Protein AF-A0A7D5N5T8-F1 (afdb_monomer_lite)

Structure (mmCIF, N/CA/C/O backbone):
data_AF-A0A7D5N5T8-F1
#
_entry.id   AF-A0A7D5N5T8-F1
#
loop_
_atom_s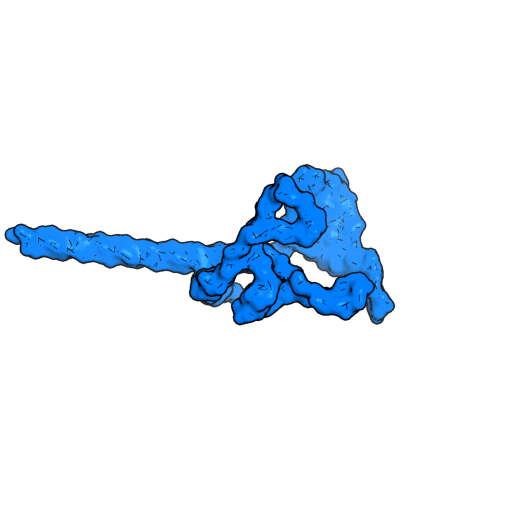ite.group_PDB
_atom_site.id
_atom_site.type_symbol
_atom_site.label_atom_id
_atom_site.label_alt_id
_atom_site.label_comp_id
_atom_site.label_asym_id
_atom_site.label_entity_id
_atom_site.label_seq_id
_atom_site.pdbx_PDB_ins_code
_atom_site.Cartn_x
_atom_site.Cartn_y
_atom_site.Cartn_z
_atom_site.occupancy
_atom_site.B_iso_or_equiv
_atom_site.auth_seq_id
_atom_site.auth_comp_id
_atom_site.auth_asym_id
_atom_site.auth_atom_id
_atom_site.pdbx_PDB_model_num
ATOM 1 N N . MET A 1 1 ? 10.597 1.003 -24.165 1.00 86.00 1 MET A N 1
ATOM 2 C CA . MET A 1 1 ? 11.690 0.117 -23.696 1.00 86.00 1 MET A CA 1
ATOM 3 C C . MET A 1 1 ? 11.267 -1.319 -23.929 1.00 86.00 1 MET A C 1
ATOM 5 O O . MET A 1 1 ? 10.311 -1.756 -23.299 1.00 86.00 1 MET A O 1
ATOM 9 N N . GLU A 1 2 ? 11.921 -2.018 -24.850 1.00 83.38 2 GLU A N 1
ATOM 10 C CA . GLU A 1 2 ? 11.538 -3.379 -25.246 1.00 83.38 2 GLU A CA 1
ATOM 11 C C . GLU A 1 2 ? 12.199 -4.439 -24.364 1.00 83.38 2 GLU A C 1
ATOM 13 O O . GLU A 1 2 ? 13.308 -4.259 -23.859 1.00 83.38 2 GLU A O 1
ATOM 18 N N . HIS A 1 3 ? 11.489 -5.542 -24.152 1.00 87.06 3 HIS A N 1
ATOM 19 C CA . HIS A 1 3 ? 11.988 -6.702 -23.437 1.00 87.06 3 HIS A CA 1
ATOM 20 C C . HIS A 1 3 ? 13.061 -7.412 -24.271 1.00 87.06 3 HIS A C 1
ATOM 22 O O . HIS A 1 3 ? 12.903 -7.617 -25.470 1.00 87.06 3 HIS A O 1
ATOM 28 N N . SER A 1 4 ? 14.139 -7.866 -23.632 1.00 84.06 4 SER A N 1
ATOM 29 C CA . SER A 1 4 ? 15.295 -8.450 -24.334 1.00 84.06 4 SER A CA 1
ATOM 30 C C . SER A 1 4 ? 14.995 -9.752 -25.088 1.00 84.06 4 SER A C 1
ATOM 32 O O . SER A 1 4 ? 15.728 -10.113 -26.002 1.00 84.06 4 SER A O 1
ATOM 34 N N . ALA A 1 5 ? 13.930 -10.463 -24.709 1.00 90.06 5 ALA A N 1
ATOM 35 C CA . ALA A 1 5 ? 13.590 -11.779 -25.260 1.00 90.06 5 ALA A CA 1
ATOM 36 C C . ALA A 1 5 ? 12.211 -11.873 -25.946 1.00 90.06 5 ALA A C 1
ATOM 38 O O . ALA A 1 5 ? 11.828 -12.959 -26.375 1.00 90.06 5 ALA A O 1
ATOM 39 N N . ASN A 1 6 ? 11.418 -10.795 -26.002 1.00 92.38 6 ASN A N 1
ATOM 40 C CA . ASN A 1 6 ? 10.100 -10.812 -26.655 1.00 92.38 6 ASN A CA 1
ATOM 41 C C . ASN A 1 6 ? 9.627 -9.394 -27.016 1.00 92.38 6 ASN A C 1
ATOM 43 O O . ASN A 1 6 ? 10.280 -8.415 -26.684 1.00 92.38 6 ASN A O 1
ATOM 47 N N . SER A 1 7 ? 8.471 -9.287 -27.675 1.00 92.94 7 SER A N 1
ATOM 48 C CA . SER A 1 7 ? 7.899 -8.007 -28.115 1.00 92.94 7 SER A CA 1
ATOM 49 C C . SER A 1 7 ? 7.209 -7.202 -27.010 1.00 92.94 7 SER A C 1
ATOM 51 O O . SER A 1 7 ? 6.621 -6.156 -27.298 1.00 92.94 7 SER A O 1
ATOM 53 N N . ASN A 1 8 ? 7.194 -7.689 -25.764 1.00 95.50 8 ASN A N 1
ATOM 54 C CA . ASN A 1 8 ? 6.624 -6.903 -24.682 1.00 95.50 8 ASN A CA 1
ATOM 55 C C . ASN A 1 8 ? 7.498 -5.681 -24.427 1.00 95.50 8 ASN A C 1
ATOM 57 O O . ASN A 1 8 ? 8.721 -5.741 -24.523 1.00 95.50 8 ASN A O 1
ATOM 61 N N . HIS A 1 9 ? 6.875 -4.573 -24.067 1.00 95.56 9 HIS A N 1
ATOM 62 C CA . HIS A 1 9 ? 7.587 -3.326 -23.862 1.00 95.56 9 HIS A CA 1
ATOM 63 C C . HIS A 1 9 ? 6.878 -2.458 -22.836 1.00 95.56 9 HIS A C 1
ATOM 65 O O . HIS A 1 9 ? 5.682 -2.583 -22.577 1.00 95.56 9 HIS A O 1
ATOM 71 N N . TRP A 1 10 ? 7.654 -1.570 -22.238 1.00 96.88 10 TRP A N 1
ATOM 72 C CA . TRP A 1 10 ? 7.136 -0.456 -21.468 1.00 96.88 10 TRP A CA 1
ATOM 73 C C . TRP A 1 10 ? 7.169 0.814 -22.304 1.00 96.88 10 TRP A C 1
ATOM 75 O O . TRP A 1 10 ? 8.227 1.156 -22.843 1.00 96.88 10 TRP A O 1
ATOM 85 N N . ASP A 1 11 ? 6.057 1.539 -22.325 1.00 95.62 11 ASP A N 1
ATOM 86 C CA . ASP A 1 11 ? 5.975 2.879 -22.893 1.00 95.62 11 ASP A CA 1
ATOM 87 C C . ASP A 1 11 ? 5.800 3.921 -21.798 1.00 95.62 11 ASP A C 1
ATOM 89 O O . ASP A 1 11 ? 5.042 3.752 -20.837 1.00 95.62 11 ASP A O 1
ATOM 93 N N . PHE A 1 12 ? 6.513 5.025 -21.988 1.00 95.62 12 PHE A N 1
ATOM 94 C CA . PHE A 1 12 ? 6.509 6.176 -21.107 1.00 95.62 12 PHE A CA 1
ATOM 95 C C . PHE A 1 12 ? 6.337 7.410 -21.973 1.00 95.62 12 PHE A C 1
ATOM 97 O O . PHE A 1 12 ? 7.126 7.639 -22.890 1.00 95.62 12 PHE A O 1
ATOM 104 N N . TYR A 1 13 ? 5.329 8.219 -21.678 1.00 95.75 13 TYR A N 1
ATOM 105 C CA . TYR A 1 13 ? 5.200 9.524 -22.308 1.00 95.75 13 TYR A CA 1
ATOM 106 C C . TYR A 1 13 ? 4.608 10.532 -21.338 1.00 95.75 13 TYR A C 1
ATOM 108 O O . TYR A 1 13 ? 3.873 10.192 -20.410 1.00 95.75 13 TYR A O 1
ATOM 116 N N . VAL A 1 14 ? 4.935 11.793 -21.574 1.00 97.38 14 VAL A N 1
ATOM 117 C CA . VAL A 1 14 ? 4.338 12.920 -20.870 1.00 97.38 14 VAL A CA 1
ATOM 118 C C . VAL A 1 14 ? 3.128 13.369 -21.676 1.00 97.38 14 VAL A C 1
ATOM 120 O O . VAL A 1 14 ? 3.256 13.699 -22.855 1.00 97.38 14 VAL A O 1
ATOM 123 N N . ASN A 1 15 ? 1.939 13.316 -21.078 1.00 94.56 15 ASN A N 1
ATOM 124 C CA . ASN A 1 15 ? 0.719 13.729 -21.772 1.00 94.56 15 ASN A CA 1
ATOM 125 C C . ASN A 1 15 ? 0.635 15.265 -21.901 1.00 94.56 15 ASN A C 1
ATOM 127 O O . ASN A 1 15 ? 1.473 15.997 -21.378 1.00 94.56 15 ASN A O 1
ATOM 131 N N . SER A 1 16 ? -0.400 15.775 -22.575 1.00 95.62 16 SER A N 1
ATOM 132 C CA . SER A 1 16 ? -0.593 17.221 -22.783 1.00 95.62 16 SER A CA 1
ATOM 133 C C . SER A 1 16 ? -0.734 18.034 -21.490 1.00 95.62 16 SER A C 1
ATOM 135 O O . SER A 1 16 ? -0.581 19.249 -21.518 1.00 95.62 16 SER A O 1
ATOM 137 N N . SER A 1 17 ? -1.028 17.380 -20.364 1.00 94.88 17 SER A N 1
ATOM 138 C CA . SER A 1 17 ? -1.110 17.992 -19.034 1.00 94.88 17 SER A CA 1
ATOM 139 C C . SER A 1 17 ? 0.211 17.921 -18.260 1.00 94.88 17 SER A C 1
ATOM 141 O O . SER A 1 17 ? 0.262 18.335 -17.107 1.00 94.88 17 SER A O 1
ATOM 143 N N . GLY A 1 18 ? 1.283 17.399 -18.861 1.00 95.69 18 GLY A N 1
ATOM 144 C CA . GLY A 1 18 ? 2.595 17.294 -18.225 1.00 95.69 18 GLY A CA 1
ATOM 145 C C . GLY A 1 18 ? 2.768 16.070 -17.323 1.00 95.69 18 GLY A C 1
ATOM 146 O O . GLY A 1 18 ? 3.839 15.901 -16.752 1.00 95.69 18 GLY A O 1
ATOM 147 N N . VAL A 1 19 ? 1.762 15.199 -17.212 1.00 97.62 19 VAL A N 1
ATOM 148 C CA . VAL A 1 19 ? 1.788 14.006 -16.352 1.00 97.62 19 VAL A CA 1
ATOM 149 C C . VAL A 1 19 ? 2.506 12.858 -17.062 1.00 97.62 19 VAL A C 1
ATOM 151 O O . VAL A 1 19 ? 2.180 12.528 -18.208 1.00 97.62 19 VAL A O 1
ATOM 154 N N . LEU A 1 20 ? 3.453 12.215 -16.372 1.00 98.12 20 LEU A N 1
ATOM 155 C CA . LEU A 1 20 ? 4.134 11.026 -16.882 1.00 98.12 20 LEU A CA 1
ATOM 156 C C . LEU A 1 20 ? 3.183 9.830 -16.811 1.00 98.12 20 LEU A C 1
ATOM 158 O O . LEU A 1 20 ? 2.725 9.460 -15.734 1.00 98.12 20 LEU A O 1
ATOM 162 N N . THR A 1 21 ? 2.898 9.212 -17.953 1.00 97.62 21 THR A N 1
ATOM 163 C CA . THR A 1 21 ? 1.981 8.073 -18.075 1.00 97.62 21 THR A CA 1
ATOM 164 C C . THR A 1 21 ? 2.748 6.803 -18.426 1.00 97.62 21 THR A C 1
ATOM 166 O O . THR A 1 21 ? 3.641 6.834 -19.273 1.00 97.62 21 THR A O 1
ATOM 169 N N . LEU A 1 22 ? 2.393 5.695 -17.768 1.00 97.75 22 LEU A N 1
ATOM 170 C CA . LEU A 1 22 ? 3.050 4.398 -17.894 1.00 97.75 22 LEU A CA 1
ATOM 171 C C . LEU A 1 22 ? 2.114 3.377 -18.527 1.00 97.75 22 LEU A C 1
ATOM 173 O O . LEU A 1 22 ? 1.008 3.142 -18.028 1.00 97.75 22 LEU A O 1
ATOM 177 N N . TYR A 1 23 ? 2.608 2.699 -19.555 1.00 96.56 23 TYR A N 1
ATOM 178 C CA . TYR A 1 23 ? 1.949 1.561 -20.180 1.00 96.56 23 TYR A CA 1
ATOM 179 C C . TYR A 1 23 ? 2.893 0.364 -20.218 1.00 96.56 23 TYR A C 1
ATOM 181 O O . TYR A 1 23 ? 4.092 0.508 -20.445 1.00 96.56 23 TYR A O 1
ATOM 189 N N . TYR A 1 24 ? 2.336 -0.825 -20.008 1.00 96.00 24 TYR A N 1
ATOM 190 C CA . TYR A 1 24 ? 2.995 -2.075 -20.365 1.00 96.00 24 TYR A CA 1
ATOM 191 C C . TYR A 1 24 ? 2.213 -2.692 -21.514 1.00 96.00 24 TYR A C 1
ATOM 193 O O . TYR A 1 24 ? 1.034 -3.036 -21.351 1.00 96.00 24 TYR A O 1
ATOM 201 N N . ASN A 1 25 ? 2.856 -2.792 -22.674 1.00 94.38 25 ASN A N 1
ATOM 202 C CA . ASN A 1 25 ? 2.189 -2.967 -23.956 1.00 94.38 25 ASN A CA 1
ATOM 203 C C . ASN A 1 25 ? 1.070 -1.915 -24.095 1.00 94.38 25 ASN A C 1
ATOM 205 O O . ASN A 1 25 ? 1.279 -0.736 -23.844 1.00 94.38 25 ASN A O 1
ATOM 209 N N . THR A 1 26 ? -0.159 -2.330 -24.397 1.00 92.19 26 THR A N 1
ATOM 210 C CA . THR A 1 26 ? -1.312 -1.426 -24.534 1.00 92.19 26 THR A CA 1
ATOM 211 C C . THR A 1 26 ? -2.058 -1.156 -23.222 1.00 92.19 26 THR A C 1
ATOM 213 O O . THR A 1 26 ? -3.074 -0.460 -23.217 1.00 92.19 26 THR A O 1
ATOM 216 N N . VAL A 1 27 ? -1.595 -1.706 -22.093 1.00 94.06 27 VAL A N 1
ATOM 217 C CA . VAL A 1 27 ? -2.307 -1.633 -20.811 1.00 94.06 27 VAL A CA 1
ATOM 218 C C . VAL A 1 27 ? -1.711 -0.540 -19.935 1.00 94.06 27 VAL A C 1
ATOM 220 O O . VAL A 1 27 ? -0.573 -0.658 -19.478 1.00 94.06 27 VAL A O 1
ATOM 223 N N . GLY A 1 28 ? -2.511 0.488 -19.644 1.00 95.56 28 GLY A N 1
ATOM 224 C CA . GLY A 1 28 ? -2.146 1.543 -18.699 1.00 95.56 28 GLY A CA 1
ATOM 225 C C . GLY A 1 28 ? -1.887 0.971 -17.305 1.00 95.56 28 GLY A C 1
ATOM 2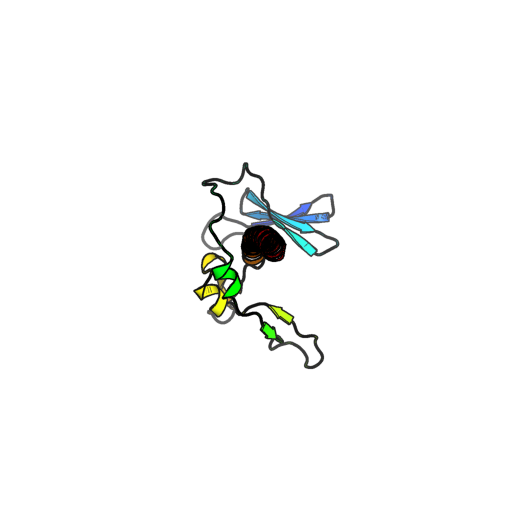26 O O . GLY A 1 28 ? -2.682 0.180 -16.790 1.00 95.56 28 GLY A O 1
ATOM 227 N N . LYS A 1 29 ? -0.748 1.335 -16.716 1.00 96.44 29 LYS A N 1
ATOM 228 C CA . LYS A 1 29 ? -0.325 0.881 -15.383 1.00 96.44 29 LYS A CA 1
ATOM 229 C C . LYS A 1 29 ? -0.476 1.964 -14.327 1.00 96.44 29 LYS A C 1
ATOM 231 O O . LYS A 1 29 ? -0.834 1.651 -13.192 1.00 96.44 29 LYS A O 1
ATOM 236 N N . GLY A 1 30 ? -0.296 3.220 -14.714 1.00 97.00 30 GLY A N 1
ATOM 237 C CA . GLY A 1 30 ? -0.504 4.354 -13.832 1.00 97.00 30 GLY A CA 1
ATOM 238 C C . GLY A 1 30 ? 0.137 5.625 -14.360 1.00 97.00 30 GLY A C 1
ATOM 239 O O . GLY A 1 30 ? 0.589 5.691 -15.506 1.00 97.00 30 GLY A O 1
ATOM 240 N N . THR A 1 31 ? 0.178 6.632 -13.500 1.00 97.75 31 THR A N 1
ATOM 241 C CA . THR A 1 31 ? 0.754 7.943 -13.795 1.00 97.75 31 THR A CA 1
ATOM 242 C C . THR A 1 31 ? 1.600 8.444 -12.634 1.00 97.75 31 THR A C 1
ATOM 244 O O . THR A 1 31 ? 1.256 8.183 -11.483 1.00 97.75 31 THR A O 1
ATOM 247 N N . PHE A 1 32 ? 2.646 9.216 -12.919 1.00 98.12 32 PHE A N 1
ATOM 248 C CA . PHE A 1 32 ? 3.288 10.078 -11.928 1.00 98.12 32 PHE A CA 1
ATOM 249 C C . PHE A 1 32 ? 2.828 11.514 -12.125 1.00 98.12 32 PHE A C 1
ATOM 251 O O . PHE A 1 32 ? 2.979 12.084 -13.210 1.00 98.12 32 PHE A O 1
ATOM 258 N N . ASP A 1 33 ? 2.271 12.082 -11.062 1.00 97.44 33 ASP A N 1
ATOM 259 C CA . ASP A 1 33 ? 1.929 13.494 -11.002 1.00 97.44 33 ASP A CA 1
ATOM 260 C C . ASP A 1 33 ? 3.195 14.355 -11.128 1.00 97.44 33 ASP A C 1
ATOM 262 O O . ASP A 1 33 ? 4.209 14.102 -10.478 1.00 97.44 33 ASP A O 1
ATOM 266 N N . ASN A 1 34 ? 3.142 15.374 -11.981 1.00 96.31 34 ASN A N 1
ATOM 267 C CA . ASN A 1 34 ? 4.303 16.194 -12.327 1.00 96.31 34 ASN A CA 1
ATOM 268 C C . ASN A 1 34 ? 4.670 17.241 -11.270 1.00 96.31 34 ASN A C 1
ATOM 270 O O . ASN A 1 34 ? 5.726 17.858 -11.378 1.00 96.31 34 ASN A O 1
ATOM 274 N N . THR A 1 35 ? 3.811 17.455 -10.274 1.00 96.69 35 THR A N 1
ATOM 275 C CA . THR A 1 35 ? 4.037 18.439 -9.211 1.00 96.69 35 THR A CA 1
ATOM 276 C C . THR A 1 35 ? 4.526 17.756 -7.940 1.00 96.69 35 THR A C 1
ATOM 278 O O . THR A 1 35 ? 5.480 18.199 -7.310 1.00 96.69 35 THR A O 1
ATOM 281 N N . THR A 1 36 ? 3.877 16.660 -7.563 1.00 97.19 36 THR A N 1
ATOM 282 C CA . THR A 1 36 ? 4.113 15.942 -6.305 1.00 97.19 36 THR A CA 1
ATOM 283 C C . THR A 1 36 ? 5.018 14.726 -6.468 1.00 97.19 36 THR A C 1
ATOM 285 O O . THR A 1 36 ? 5.516 14.203 -5.475 1.00 97.19 36 THR A O 1
ATOM 288 N N . GLY A 1 37 ? 5.197 14.232 -7.698 1.00 96.06 37 GLY A N 1
ATOM 289 C CA . GLY A 1 37 ? 5.843 12.944 -7.949 1.00 96.06 37 GLY A CA 1
ATOM 290 C C . GLY A 1 37 ? 5.011 11.747 -7.477 1.00 96.06 37 GLY A C 1
ATOM 291 O O . GLY A 1 37 ? 5.518 10.627 -7.448 1.00 96.06 37 GLY A O 1
ATOM 292 N N . ALA A 1 38 ? 3.746 11.947 -7.090 1.00 96.44 38 ALA A N 1
ATOM 293 C CA . ALA A 1 38 ? 2.899 10.878 -6.583 1.00 96.44 38 ALA A CA 1
ATOM 294 C C . ALA A 1 38 ? 2.536 9.884 -7.691 1.00 96.44 38 ALA A C 1
ATOM 296 O O . ALA A 1 38 ? 2.020 10.258 -8.749 1.00 96.44 38 ALA A O 1
ATOM 297 N N . TYR A 1 39 ? 2.751 8.598 -7.420 1.00 96.69 39 TYR A N 1
ATOM 298 C CA . TYR A 1 39 ? 2.300 7.526 -8.297 1.00 96.69 39 TYR A CA 1
ATOM 299 C C . TYR A 1 39 ? 0.819 7.205 -8.068 1.00 96.69 39 TYR A C 1
ATOM 301 O O . TYR A 1 39 ? 0.406 6.885 -6.952 1.00 96.69 39 TYR A O 1
ATOM 309 N N . THR A 1 40 ? 0.032 7.211 -9.142 1.00 96.50 40 THR A N 1
ATOM 310 C CA . THR A 1 40 ? -1.383 6.822 -9.148 1.00 96.50 40 THR A CA 1
ATOM 311 C C . THR A 1 40 ? -1.571 5.580 -10.013 1.00 96.50 40 THR A C 1
ATOM 313 O O . THR A 1 40 ? -1.414 5.632 -11.232 1.00 96.50 40 THR A O 1
ATOM 316 N N . ALA A 1 41 ? -1.908 4.452 -9.385 1.00 96.25 41 ALA A N 1
ATOM 317 C CA . ALA A 1 41 ? -2.086 3.173 -10.068 1.00 96.25 41 ALA A CA 1
ATOM 318 C C . ALA A 1 41 ? -3.454 3.070 -10.766 1.00 96.25 41 ALA A C 1
ATOM 320 O O . ALA A 1 41 ? -4.484 3.483 -10.227 1.00 96.25 41 ALA A O 1
ATOM 321 N N . THR A 1 42 ? -3.491 2.445 -11.945 1.00 96.31 42 THR A N 1
ATOM 322 C CA . THR A 1 42 ? -4.749 2.126 -12.635 1.00 96.31 42 THR A CA 1
ATOM 323 C C . THR A 1 42 ? -5.576 1.122 -11.820 1.00 96.31 42 THR A C 1
ATOM 325 O O . THR A 1 42 ? -5.095 0.047 -11.470 1.00 96.31 42 THR A O 1
ATOM 328 N N . SER A 1 43 ? -6.841 1.450 -11.522 1.00 96.44 43 SER A N 1
ATOM 329 C CA . SER A 1 43 ? -7.675 0.663 -10.591 1.00 96.44 43 SER A CA 1
ATOM 330 C C . SER A 1 43 ? -9.140 0.481 -11.035 1.00 96.44 43 SER A C 1
ATOM 332 O O . SER A 1 43 ? -9.971 0.026 -10.246 1.00 96.44 43 SER A O 1
ATOM 334 N N . ASP A 1 44 ? -9.470 0.796 -12.292 1.00 96.56 44 ASP A N 1
ATOM 335 C CA . ASP A 1 44 ? -10.828 0.653 -12.843 1.00 96.56 44 ASP A CA 1
ATOM 336 C C . ASP A 1 44 ? -11.317 -0.807 -12.768 1.00 96.56 44 ASP A C 1
ATOM 338 O O . ASP A 1 44 ? -10.593 -1.739 -13.127 1.00 96.56 44 ASP A O 1
ATOM 342 N N . ARG A 1 45 ? -12.563 -1.014 -12.320 1.00 96.25 45 ARG A N 1
ATOM 343 C CA . ARG A 1 45 ? -13.188 -2.341 -12.199 1.00 96.25 45 ARG A CA 1
ATOM 344 C C . ARG A 1 45 ? -13.188 -3.114 -13.519 1.00 96.25 45 ARG A C 1
ATOM 346 O O . ARG A 1 45 ? -13.042 -4.330 -13.490 1.00 96.25 45 ARG A O 1
ATOM 353 N N . ARG A 1 46 ? -13.313 -2.432 -14.662 1.00 95.94 46 ARG A N 1
ATOM 354 C CA . ARG A 1 46 ? -13.314 -3.050 -16.003 1.00 95.94 46 ARG A CA 1
ATOM 355 C C . ARG A 1 46 ? -11.980 -3.702 -16.365 1.00 95.94 46 ARG A C 1
ATOM 357 O O . ARG A 1 46 ? -11.927 -4.498 -17.293 1.00 95.94 46 ARG A O 1
ATOM 364 N N . LEU A 1 47 ? -10.913 -3.354 -15.648 1.00 94.88 47 LEU A N 1
ATOM 365 C CA . LEU A 1 47 ? -9.562 -3.872 -15.855 1.00 94.88 47 LEU A CA 1
ATOM 366 C C . LEU A 1 47 ? -9.195 -4.962 -14.836 1.00 94.88 47 LEU A C 1
ATOM 368 O O . LEU A 1 47 ? -8.036 -5.365 -14.758 1.00 94.88 47 LEU A O 1
ATOM 372 N N . LYS A 1 48 ? -10.165 -5.433 -14.042 1.00 95.94 48 LYS A N 1
ATOM 373 C CA . LYS A 1 48 ? -9.976 -6.441 -12.994 1.00 95.94 48 LYS A CA 1
ATOM 374 C C . LYS A 1 48 ? -10.862 -7.657 -13.258 1.00 95.94 48 LYS A C 1
ATOM 376 O O . LYS A 1 48 ? -11.981 -7.530 -13.745 1.00 95.94 48 LYS A O 1
ATOM 381 N N . LYS A 1 49 ? -10.362 -8.835 -12.896 1.00 97.62 49 LYS A N 1
ATOM 382 C CA . LYS A 1 49 ? -11.068 -10.123 -12.946 1.00 97.62 49 LYS A CA 1
ATOM 383 C C . LYS A 1 49 ? -10.864 -10.867 -11.627 1.00 97.62 49 LYS A C 1
ATOM 385 O O . LYS A 1 49 ? -10.035 -10.437 -10.829 1.00 97.62 49 LYS A O 1
ATOM 390 N N . ASP A 1 50 ? -11.632 -11.933 -11.409 1.00 97.38 50 ASP A N 1
ATOM 391 C CA . ASP A 1 50 ? -11.511 -12.802 -10.228 1.00 97.38 50 ASP A CA 1
ATOM 392 C C . ASP A 1 50 ? -11.614 -12.013 -8.903 1.00 97.38 50 ASP A C 1
ATOM 394 O O . ASP A 1 50 ? -10.812 -12.153 -7.985 1.00 97.38 50 ASP A O 1
ATOM 398 N N . ILE A 1 51 ? -12.597 -11.104 -8.838 1.00 97.56 51 ILE A N 1
ATOM 399 C CA . ILE A 1 51 ? -12.730 -10.117 -7.759 1.00 97.56 51 ILE A CA 1
ATOM 400 C C . ILE A 1 51 ? -13.398 -10.753 -6.535 1.00 97.56 51 ILE A C 1
ATOM 402 O O . ILE A 1 51 ? -14.578 -11.099 -6.582 1.00 97.56 51 ILE A O 1
ATOM 406 N N . SER A 1 52 ? -12.674 -10.804 -5.417 1.00 96.62 52 SER A N 1
ATOM 407 C CA . SER A 1 52 ? -13.203 -11.140 -4.093 1.00 96.62 52 SER A CA 1
ATOM 408 C C . SER A 1 52 ? -12.896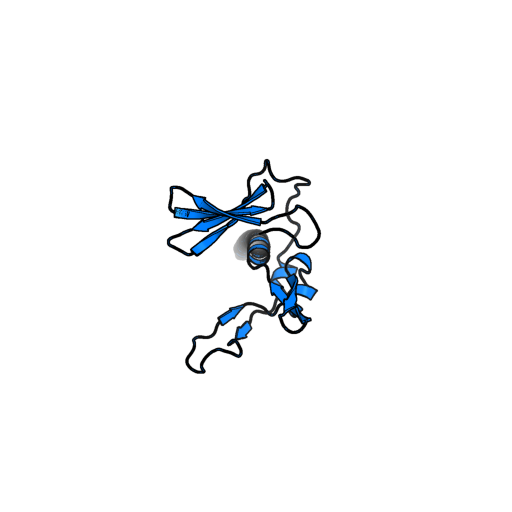 -10.038 -3.080 1.00 96.62 52 SER A C 1
ATOM 410 O O . SER A 1 52 ? -11.958 -9.255 -3.244 1.00 96.62 52 SER A O 1
ATOM 412 N N . VAL A 1 53 ? -13.684 -9.978 -2.006 1.00 95.94 53 VAL A N 1
ATOM 413 C CA . VAL A 1 53 ? -13.355 -9.136 -0.848 1.00 95.94 53 VAL A CA 1
ATOM 414 C C . VAL A 1 53 ? -12.095 -9.690 -0.177 1.00 95.94 53 VAL A C 1
ATOM 416 O O . VAL A 1 53 ? -11.899 -10.905 -0.123 1.00 95.94 53 VAL A O 1
ATOM 419 N N . LEU A 1 54 ? -11.226 -8.801 0.306 1.00 96.50 54 LEU A N 1
ATOM 420 C CA . LEU A 1 54 ? -9.989 -9.186 0.978 1.00 96.50 54 LEU A CA 1
ATOM 421 C C . LEU A 1 54 ? -10.297 -9.873 2.321 1.00 96.50 54 LEU A C 1
ATOM 423 O O . LEU A 1 54 ? -11.074 -9.349 3.122 1.00 96.50 54 LEU A O 1
ATOM 427 N N . ASN A 1 55 ? -9.670 -11.030 2.558 1.00 96.62 55 ASN A N 1
ATOM 428 C CA . ASN A 1 55 ? -9.750 -11.772 3.824 1.00 96.62 55 ASN A CA 1
ATOM 429 C C . ASN A 1 55 ? -9.158 -10.974 4.993 1.00 96.62 55 ASN A C 1
ATOM 431 O O . ASN A 1 55 ? -8.534 -9.936 4.773 1.00 96.62 55 ASN A O 1
ATOM 435 N N . SER A 1 56 ? -9.291 -11.483 6.224 1.00 97.56 56 SER A N 1
ATOM 436 C CA . SER A 1 56 ? -8.778 -10.770 7.396 1.00 97.56 56 SER A CA 1
ATOM 437 C C . SER A 1 56 ? -7.277 -10.483 7.318 1.00 97.56 56 SER A C 1
ATOM 439 O O . SER A 1 56 ? -6.491 -11.356 6.937 1.00 97.56 56 SER A O 1
ATOM 441 N N . GLN A 1 57 ? -6.895 -9.245 7.644 1.00 98.31 57 GLN A N 1
ATOM 442 C CA . GLN A 1 57 ? -5.508 -8.771 7.562 1.00 98.31 57 GLN A CA 1
ATOM 443 C C . GLN A 1 57 ? -4.918 -8.365 8.915 1.00 98.31 57 GLN A C 1
ATOM 445 O O . GLN A 1 57 ? -3.692 -8.315 9.030 1.00 98.31 57 GLN A O 1
ATOM 450 N N . LEU A 1 58 ? -5.739 -8.085 9.935 1.00 98.31 58 LEU A N 1
ATOM 451 C CA . LEU A 1 58 ? -5.279 -7.486 11.192 1.00 98.31 58 LEU A CA 1
ATOM 452 C C . LEU A 1 58 ? -4.128 -8.255 11.852 1.00 98.31 58 LEU A C 1
ATOM 454 O O . LEU A 1 58 ? -3.092 -7.663 12.159 1.00 98.31 58 LEU A O 1
ATOM 458 N N . ASP A 1 59 ? -4.259 -9.574 12.009 1.00 98.06 59 ASP A N 1
ATOM 459 C CA . ASP A 1 59 ? -3.218 -10.389 12.647 1.00 98.06 59 ASP A CA 1
ATOM 460 C C . ASP A 1 59 ? -1.907 -10.410 11.856 1.00 98.06 59 ASP A C 1
ATOM 462 O O . ASP A 1 59 ? -0.826 -10.436 12.447 1.00 98.06 59 ASP A O 1
ATOM 466 N N . LYS A 1 60 ? -1.983 -10.385 10.522 1.00 97.88 60 LYS A N 1
ATOM 467 C CA . LYS A 1 60 ? -0.799 -10.340 9.659 1.00 97.88 60 LYS A CA 1
ATOM 468 C C . LYS A 1 60 ? -0.113 -8.981 9.741 1.00 97.88 60 LYS A C 1
ATOM 470 O O . LYS A 1 60 ? 1.094 -8.934 9.947 1.00 97.88 60 LYS A O 1
ATOM 475 N N . VAL A 1 61 ? -0.874 -7.889 9.631 1.00 97.75 61 VAL A N 1
ATOM 476 C CA . VAL A 1 61 ? -0.339 -6.520 9.732 1.00 97.75 61 VAL A CA 1
ATOM 477 C C . VAL A 1 61 ? 0.326 -6.299 11.090 1.00 97.75 61 VAL A C 1
ATOM 479 O O . VAL A 1 61 ? 1.449 -5.810 11.136 1.00 97.75 61 VAL A O 1
ATOM 482 N N . ARG A 1 62 ? -0.299 -6.746 12.188 1.00 97.44 62 ARG A N 1
ATOM 483 C CA . ARG A 1 62 ? 0.255 -6.621 13.549 1.00 97.44 62 ARG A CA 1
ATOM 484 C C . ARG A 1 62 ? 1.605 -7.327 13.729 1.00 97.44 62 ARG A C 1
ATOM 486 O O . ARG A 1 62 ? 2.362 -6.971 14.624 1.00 97.44 62 ARG A O 1
ATOM 493 N N . ARG A 1 63 ? 1.898 -8.350 12.922 1.00 97.75 63 ARG A N 1
ATOM 494 C CA . ARG A 1 63 ? 3.148 -9.121 12.998 1.00 97.75 63 ARG A CA 1
ATOM 495 C C . ARG A 1 63 ? 4.300 -8.502 12.213 1.00 97.75 63 ARG A C 1
ATOM 497 O O . ARG A 1 63 ? 5.419 -8.970 12.390 1.00 97.75 63 ARG A O 1
ATOM 504 N N . ILE A 1 64 ? 4.050 -7.511 11.352 1.00 97.69 64 ILE A N 1
ATOM 505 C CA . ILE A 1 64 ? 5.114 -6.840 10.600 1.00 97.69 64 ILE A CA 1
ATOM 506 C C . ILE A 1 64 ? 5.878 -5.922 11.557 1.00 97.69 64 ILE A C 1
ATOM 508 O O . ILE A 1 64 ? 5.281 -4.980 12.086 1.00 97.69 64 ILE A O 1
ATOM 512 N N . PRO A 1 65 ? 7.185 -6.136 11.768 1.00 97.38 65 PRO A N 1
ATOM 513 C CA . PRO A 1 65 ? 7.977 -5.200 12.543 1.00 97.38 65 PRO A CA 1
ATOM 514 C C . PRO A 1 65 ? 8.235 -3.923 11.730 1.00 97.38 65 PRO A C 1
ATOM 516 O O . PRO A 1 65 ? 8.470 -3.969 10.519 1.00 97.38 65 PRO A O 1
ATOM 519 N N . LEU A 1 66 ? 8.192 -2.777 12.408 1.00 97.88 66 LEU A N 1
ATOM 520 C CA . LEU A 1 66 ? 8.485 -1.468 11.829 1.00 97.88 66 LEU A CA 1
ATOM 521 C C . LEU A 1 66 ? 9.837 -0.980 12.341 1.00 97.88 66 LEU A C 1
ATOM 523 O O . LEU A 1 66 ? 10.140 -1.097 13.528 1.00 97.88 66 LEU A O 1
ATOM 527 N N . TYR A 1 67 ? 10.628 -0.413 11.439 1.00 98.31 67 TYR A N 1
ATOM 528 C CA . TYR A 1 67 ? 12.009 -0.032 11.692 1.00 98.31 67 TYR A CA 1
ATOM 529 C C . TYR A 1 67 ? 12.234 1.440 11.395 1.00 98.31 67 TYR A C 1
ATOM 531 O O . TYR A 1 67 ? 11.621 2.014 10.495 1.00 98.31 67 TYR A O 1
ATOM 539 N N . GLN A 1 68 ? 13.188 2.008 12.121 1.00 98.00 68 GLN A N 1
ATOM 540 C CA . GLN A 1 68 ? 13.821 3.275 11.807 1.00 98.00 68 GLN A CA 1
ATOM 541 C C . GLN A 1 68 ? 15.273 2.979 11.413 1.00 98.00 68 GLN A C 1
ATOM 543 O O . GLN A 1 68 ? 15.956 2.239 12.120 1.00 98.00 68 GLN A O 1
ATOM 548 N N . PHE A 1 69 ? 15.736 3.498 10.278 1.00 97.38 69 PHE A N 1
ATOM 549 C CA . PHE A 1 69 ? 17.047 3.155 9.722 1.00 97.38 69 PHE A CA 1
ATOM 550 C C . PHE A 1 69 ? 17.628 4.279 8.856 1.00 97.38 69 PHE A C 1
ATOM 552 O O . PHE A 1 69 ? 16.912 5.169 8.401 1.00 97.38 69 PHE A O 1
ATOM 559 N N . HIS A 1 70 ? 18.936 4.218 8.625 1.00 97.62 70 HIS A N 1
ATOM 560 C CA . HIS A 1 70 ? 19.610 4.940 7.549 1.00 97.62 70 HIS A CA 1
ATOM 561 C C . HIS A 1 70 ? 19.968 3.946 6.450 1.00 97.62 70 HIS A C 1
ATOM 563 O O . HIS A 1 70 ? 20.260 2.782 6.739 1.00 97.62 70 HIS A O 1
ATOM 569 N N . TYR A 1 71 ? 19.964 4.395 5.201 1.00 96.62 71 TYR A N 1
ATOM 570 C CA . TYR A 1 71 ? 20.624 3.641 4.142 1.00 96.62 71 TYR A CA 1
ATOM 571 C C . TYR A 1 71 ? 22.142 3.754 4.299 1.00 96.62 71 TYR A C 1
ATOM 573 O O . TYR A 1 71 ? 22.650 4.703 4.894 1.00 96.62 71 TYR A O 1
ATOM 581 N N . LEU A 1 72 ? 22.871 2.770 3.772 1.00 95.81 72 LEU A N 1
ATOM 582 C CA . LEU A 1 72 ? 24.332 2.712 3.896 1.00 95.81 72 LEU A CA 1
ATOM 583 C C . LEU A 1 72 ? 25.042 3.904 3.235 1.00 95.81 72 LEU A C 1
ATOM 585 O O . LEU A 1 72 ? 26.157 4.231 3.623 1.00 95.81 72 LEU A O 1
ATOM 589 N N . ASP A 1 73 ? 24.405 4.539 2.252 1.00 96.19 73 ASP A N 1
ATOM 590 C CA . ASP A 1 73 ? 24.896 5.713 1.527 1.00 96.19 73 ASP A CA 1
ATOM 591 C C . ASP A 1 73 ? 24.407 7.044 2.122 1.00 96.19 73 ASP A C 1
ATOM 593 O O . ASP A 1 73 ? 24.663 8.108 1.562 1.00 96.19 73 ASP A O 1
ATOM 597 N N . ASN A 1 74 ? 23.679 7.013 3.240 1.00 97.12 74 ASN A N 1
ATOM 598 C CA . ASN A 1 74 ? 23.265 8.230 3.919 1.00 97.12 74 ASN A CA 1
ATOM 599 C C . ASN A 1 74 ? 24.424 8.817 4.727 1.00 97.12 74 ASN A C 1
ATOM 601 O O . ASN A 1 74 ? 25.133 8.116 5.449 1.00 97.12 74 ASN A O 1
ATOM 605 N N . GLU A 1 75 ? 24.553 10.139 4.665 1.00 96.44 75 GLU A N 1
ATOM 606 C CA . GLU A 1 75 ? 25.397 10.891 5.588 1.00 96.44 75 GLU A CA 1
ATOM 607 C C . GLU A 1 75 ? 24.899 10.725 7.031 1.00 96.44 75 GLU A C 1
ATOM 609 O O . GLU A 1 75 ? 23.703 10.580 7.284 1.00 96.44 75 GLU A O 1
ATOM 614 N N . SER A 1 76 ? 25.801 10.819 8.008 1.00 92.62 76 SER A N 1
ATOM 615 C CA . SER A 1 76 ? 25.460 10.646 9.433 1.00 92.62 76 SER A CA 1
ATOM 616 C C . SER A 1 76 ? 24.477 11.691 9.979 1.00 92.62 76 SER A C 1
ATOM 618 O O . SER A 1 76 ? 23.840 11.461 11.005 1.00 92.62 76 SER A O 1
ATOM 620 N N . SER A 1 77 ? 24.357 12.834 9.302 1.00 95.94 77 SER A N 1
ATOM 621 C CA . SER A 1 77 ? 23.414 13.911 9.613 1.00 95.94 77 SER A CA 1
ATOM 622 C C . SER A 1 77 ? 22.060 13.768 8.914 1.00 95.94 77 SER A C 1
ATOM 624 O O . SER A 1 77 ? 21.170 14.587 9.156 1.00 95.94 77 SER A O 1
ATOM 626 N N . ALA A 1 78 ? 21.893 12.771 8.039 1.00 97.38 78 ALA A N 1
ATOM 627 C CA . ALA A 1 78 ? 20.629 12.534 7.365 1.00 97.38 78 ALA A CA 1
ATOM 628 C C . ALA A 1 78 ? 19.528 12.194 8.385 1.00 97.38 78 ALA A C 1
ATOM 630 O O . ALA A 1 78 ? 19.798 11.586 9.423 1.00 97.38 78 ALA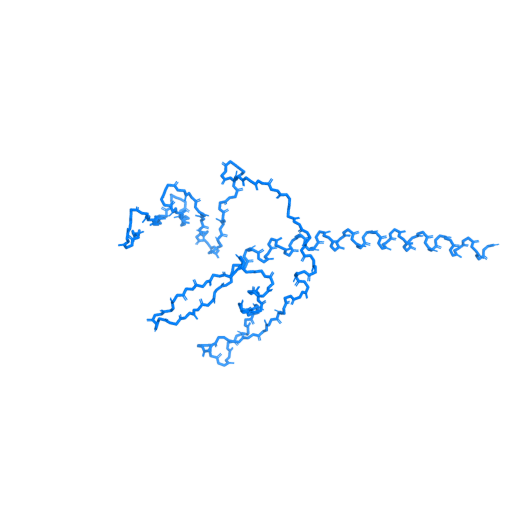 A O 1
ATOM 631 N N . PRO A 1 79 ? 18.271 12.583 8.121 1.00 97.50 79 PRO A N 1
ATOM 632 C CA . PRO A 1 79 ? 17.159 12.105 8.920 1.00 97.50 79 PRO A CA 1
ATOM 633 C C . PRO A 1 79 ? 16.982 10.598 8.720 1.00 97.50 79 PRO A C 1
ATOM 635 O O . PRO A 1 79 ? 17.164 10.067 7.622 1.00 97.50 79 PRO A O 1
ATOM 638 N N . TYR A 1 80 ? 16.538 9.919 9.772 1.00 97.19 80 TYR A N 1
ATOM 639 C CA . TYR A 1 80 ? 16.170 8.518 9.660 1.00 97.19 80 TYR A CA 1
ATOM 640 C C . TYR A 1 80 ? 14.984 8.314 8.719 1.00 97.19 80 TYR A C 1
ATOM 642 O O . TYR A 1 80 ? 13.991 9.043 8.757 1.00 97.19 80 TYR A O 1
ATOM 650 N N . SER A 1 81 ? 15.064 7.239 7.944 1.00 97.12 81 SER A N 1
ATOM 651 C CA . SER A 1 81 ? 13.925 6.658 7.246 1.00 97.12 81 SER A CA 1
ATOM 652 C C . SER A 1 81 ? 13.131 5.754 8.187 1.00 97.12 81 SER A C 1
ATOM 654 O O . SER A 1 81 ? 13.680 5.179 9.128 1.00 97.12 81 SER A O 1
ATOM 656 N N . ILE A 1 82 ? 11.834 5.606 7.918 1.00 97.81 82 ILE A N 1
ATOM 657 C CA . ILE A 1 82 ? 10.952 4.653 8.600 1.00 97.81 82 ILE A CA 1
ATOM 658 C C . ILE A 1 82 ? 10.391 3.697 7.555 1.00 97.81 82 ILE A C 1
ATOM 660 O O . ILE A 1 82 ? 9.981 4.122 6.475 1.00 97.81 82 ILE A O 1
ATOM 664 N N . GLY A 1 83 ? 10.357 2.409 7.874 1.00 97.62 83 GLY A N 1
ATOM 665 C CA . GLY A 1 83 ? 9.849 1.403 6.956 1.00 97.62 83 GLY A CA 1
ATOM 666 C C . GLY A 1 83 ? 9.918 -0.007 7.519 1.00 97.62 83 GLY A C 1
ATOM 667 O O . GLY A 1 83 ? 9.821 -0.225 8.725 1.00 97.62 83 GLY A O 1
ATOM 668 N N . VAL A 1 84 ? 10.070 -0.966 6.616 1.00 98.12 84 VAL A N 1
ATOM 669 C CA . VAL A 1 84 ? 10.085 -2.404 6.904 1.00 98.12 84 VAL A CA 1
ATOM 670 C C . VAL A 1 84 ? 11.319 -3.056 6.293 1.00 98.12 84 VAL A C 1
ATOM 672 O O . VAL A 1 84 ? 11.849 -2.565 5.296 1.00 98.12 84 VAL A O 1
ATOM 675 N N . MET A 1 85 ? 11.742 -4.190 6.848 1.00 98.19 85 MET A N 1
ATOM 676 C CA . MET A 1 85 ? 12.717 -5.058 6.187 1.00 98.19 85 MET A CA 1
ATOM 677 C C . MET A 1 85 ? 11.984 -5.997 5.234 1.00 98.19 85 MET A C 1
ATOM 679 O O . MET A 1 85 ? 11.011 -6.654 5.613 1.00 98.19 85 MET A O 1
ATOM 683 N N . ALA A 1 86 ? 12.445 -6.074 3.987 1.00 98.00 86 ALA A N 1
ATOM 684 C CA . ALA A 1 86 ? 11.780 -6.872 2.960 1.00 98.00 86 ALA A CA 1
ATOM 685 C C . ALA A 1 86 ? 11.707 -8.362 3.332 1.00 98.00 86 ALA A C 1
ATOM 687 O O . ALA A 1 86 ? 10.722 -9.024 3.029 1.00 98.00 86 ALA A O 1
ATOM 688 N N . GLN A 1 87 ? 12.712 -8.873 4.041 1.00 97.88 87 GLN A N 1
ATOM 689 C CA . GLN A 1 87 ? 12.807 -10.259 4.495 1.00 97.88 87 GLN A CA 1
ATOM 690 C C . GLN A 1 87 ? 11.737 -10.598 5.543 1.00 97.88 87 GLN A C 1
ATOM 692 O O . GLN A 1 87 ? 11.142 -11.673 5.489 1.00 97.88 87 GLN A O 1
ATOM 697 N N . ASP A 1 88 ? 11.436 -9.673 6.457 1.00 98.19 88 ASP A N 1
ATOM 698 C CA . ASP A 1 88 ? 10.372 -9.871 7.446 1.00 98.19 88 ASP A CA 1
ATOM 699 C C . ASP A 1 88 ? 8.995 -9.828 6.784 1.00 98.19 88 ASP A C 1
ATOM 701 O O . ASP A 1 88 ? 8.125 -10.648 7.085 1.00 98.19 88 ASP A O 1
ATOM 705 N N . VAL A 1 89 ? 8.815 -8.918 5.821 1.00 98.25 89 VAL A N 1
ATOM 706 C CA . VAL A 1 89 ? 7.589 -8.850 5.019 1.00 98.25 89 VAL A CA 1
ATOM 707 C C . VAL A 1 89 ? 7.414 -10.112 4.184 1.00 98.25 89 VAL A C 1
ATOM 709 O O . VAL A 1 89 ? 6.303 -10.628 4.136 1.00 98.25 89 VAL A O 1
ATOM 712 N N . LEU A 1 90 ? 8.477 -10.657 3.588 1.00 97.75 90 LEU A N 1
ATOM 713 C CA . LEU A 1 90 ? 8.431 -11.871 2.764 1.00 97.75 90 LEU A CA 1
ATOM 714 C C . LEU A 1 90 ? 7.819 -13.055 3.528 1.00 97.75 90 LEU A C 1
ATOM 716 O O . LEU A 1 90 ? 7.041 -13.817 2.963 1.00 97.75 90 LEU A O 1
ATOM 720 N N . ASN A 1 91 ? 8.095 -13.167 4.830 1.00 97.38 91 ASN A N 1
ATOM 721 C CA . ASN A 1 91 ? 7.550 -14.224 5.687 1.00 97.38 91 ASN A CA 1
ATOM 722 C C . ASN A 1 91 ? 6.044 -14.071 5.994 1.00 97.38 91 ASN A C 1
ATOM 724 O O . ASN A 1 91 ? 5.413 -15.016 6.469 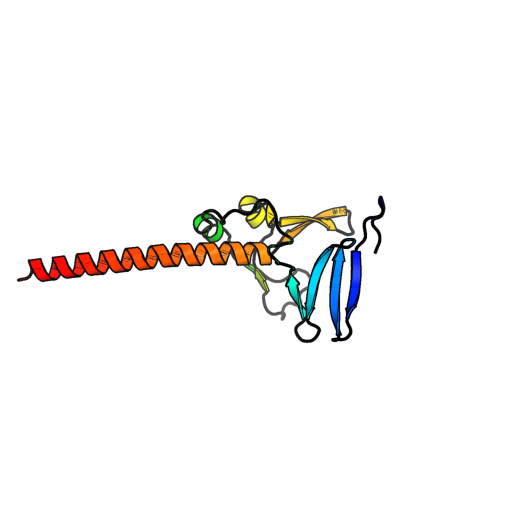1.00 97.38 91 ASN A O 1
ATOM 728 N N . ILE A 1 92 ? 5.457 -12.890 5.764 1.00 97.44 92 ILE A N 1
ATOM 729 C CA . ILE A 1 92 ? 4.064 -12.555 6.119 1.00 97.44 92 ILE A CA 1
ATOM 730 C C . ILE A 1 92 ? 3.206 -12.324 4.864 1.00 97.44 92 ILE A C 1
ATOM 732 O O . ILE A 1 92 ? 2.094 -12.854 4.754 1.00 97.44 92 ILE A O 1
ATOM 736 N N . TYR A 1 93 ? 3.732 -11.542 3.922 1.00 97.56 93 TYR A N 1
ATOM 737 C CA . TYR A 1 93 ? 3.152 -11.181 2.632 1.00 97.56 93 TYR A CA 1
ATOM 738 C C . TYR A 1 93 ? 4.168 -11.406 1.503 1.00 97.56 93 TYR A C 1
ATOM 740 O O . TYR A 1 93 ? 4.752 -10.438 1.010 1.00 97.56 93 TYR A O 1
ATOM 748 N N . PRO A 1 94 ? 4.350 -12.658 1.047 1.00 97.12 94 PRO A N 1
ATOM 749 C CA . PRO A 1 94 ? 5.247 -12.949 -0.068 1.00 97.12 94 PRO A CA 1
ATOM 750 C C . PRO A 1 94 ? 4.938 -12.112 -1.317 1.00 97.12 94 PRO A C 1
ATOM 752 O O . PRO A 1 94 ? 5.844 -11.556 -1.925 1.00 97.12 94 PRO A O 1
ATOM 755 N N . ASP A 1 95 ? 3.652 -11.922 -1.628 1.00 96.50 95 ASP A N 1
ATOM 756 C CA . ASP A 1 95 ? 3.182 -11.167 -2.801 1.00 96.50 95 ASP A CA 1
ATOM 757 C C . ASP A 1 95 ? 3.455 -9.652 -2.724 1.00 96.50 95 ASP A C 1
ATOM 759 O O . ASP A 1 95 ? 3.320 -8.934 -3.717 1.00 96.50 95 ASP A O 1
ATOM 763 N N . ALA A 1 96 ? 3.823 -9.142 -1.545 1.00 97.44 96 ALA A N 1
ATOM 764 C CA . ALA A 1 96 ? 4.216 -7.749 -1.361 1.00 97.44 96 ALA A CA 1
ATOM 765 C C . ALA A 1 96 ? 5.713 -7.521 -1.614 1.00 97.44 96 ALA A C 1
ATOM 767 O O . ALA A 1 96 ? 6.151 -6.370 -1.598 1.00 97.44 96 ALA A O 1
ATOM 768 N N . VAL A 1 97 ? 6.499 -8.579 -1.822 1.00 98.00 97 VAL A N 1
ATOM 769 C CA . VAL A 1 97 ? 7.951 -8.502 -1.995 1.00 98.00 97 VAL A CA 1
ATOM 770 C C . VAL A 1 97 ? 8.323 -8.895 -3.417 1.00 98.00 97 VAL A C 1
ATOM 772 O O . VAL A 1 97 ? 7.917 -9.934 -3.928 1.00 98.00 97 VAL A O 1
ATOM 775 N N . VAL A 1 98 ? 9.123 -8.053 -4.060 1.00 96.50 98 VAL A N 1
ATOM 776 C CA . VAL A 1 98 ? 9.679 -8.300 -5.390 1.00 96.50 98 VAL A CA 1
ATOM 777 C C . VAL A 1 98 ? 11.164 -8.584 -5.237 1.00 96.50 98 VAL A C 1
ATOM 779 O O . VAL A 1 98 ? 11.876 -7.803 -4.610 1.00 96.50 98 VAL A O 1
ATOM 782 N N . SER A 1 99 ? 11.634 -9.685 -5.815 1.00 95.38 99 SER A N 1
ATOM 783 C CA . SER A 1 99 ? 13.059 -9.987 -5.944 1.00 95.38 99 SER A CA 1
ATOM 784 C C . SER A 1 99 ? 13.566 -9.598 -7.330 1.00 95.38 99 SER A C 1
ATOM 786 O O . SER A 1 99 ? 12.925 -9.911 -8.334 1.00 95.38 99 SER A O 1
ATOM 788 N N . SER A 1 100 ? 14.737 -8.980 -7.390 1.00 93.25 100 SER A N 1
ATOM 789 C CA . SER A 1 100 ? 15.467 -8.689 -8.625 1.00 93.25 100 SER A CA 1
ATOM 790 C C . SER A 1 100 ? 16.958 -8.912 -8.412 1.00 93.25 100 SER A C 1
ATOM 792 O O . SER A 1 100 ? 17.426 -8.878 -7.279 1.00 93.25 100 SER A O 1
ATOM 794 N N . GLU A 1 101 ? 17.717 -9.107 -9.483 1.00 94.69 101 GLU A N 1
ATOM 795 C CA . GLU A 1 101 ? 19.179 -9.065 -9.404 1.00 94.69 101 GLU A CA 1
ATOM 796 C C . GLU A 1 101 ? 19.654 -7.606 -9.413 1.00 94.69 101 GLU A C 1
ATOM 798 O O . GLU A 1 101 ? 19.157 -6.789 -10.196 1.00 94.69 101 GLU A O 1
ATOM 803 N N . ASN A 1 102 ? 20.583 -7.261 -8.519 1.00 91.00 102 ASN A N 1
ATOM 804 C CA . ASN A 1 102 ? 21.289 -5.982 -8.571 1.00 91.00 102 ASN A CA 1
ATOM 805 C C . ASN A 1 102 ? 22.332 -5.989 -9.709 1.00 91.00 102 ASN A C 1
ATOM 807 O O . ASN A 1 102 ? 22.438 -6.938 -10.488 1.00 91.00 102 ASN A O 1
ATOM 811 N N . LYS A 1 103 ? 23.111 -4.909 -9.835 1.00 89.50 103 LYS A N 1
ATOM 812 C CA . LYS A 1 103 ? 24.119 -4.792 -10.904 1.00 89.50 103 LYS A CA 1
ATOM 813 C C . LYS A 1 103 ? 25.248 -5.816 -10.762 1.00 89.50 103 LYS A C 1
ATOM 815 O O . LYS A 1 103 ? 25.902 -6.133 -11.751 1.00 89.50 103 LYS A O 1
ATOM 820 N N . GLU A 1 104 ? 25.461 -6.314 -9.552 1.00 92.19 104 GLU A N 1
ATOM 821 C CA . GLU A 1 104 ? 26.452 -7.318 -9.189 1.00 92.19 104 GLU A CA 1
ATOM 822 C C . GLU A 1 104 ? 25.929 -8.762 -9.353 1.00 92.19 104 GLU A C 1
ATOM 824 O O . GLU A 1 104 ? 26.691 -9.709 -9.168 1.00 92.19 104 GLU A O 1
ATOM 829 N N . GLY A 1 105 ? 24.660 -8.945 -9.743 1.00 92.56 105 GLY A N 1
ATOM 830 C CA . GLY A 1 105 ? 24.027 -10.258 -9.911 1.00 92.56 105 GLY A CA 1
ATOM 831 C C . GLY A 1 105 ? 23.526 -10.890 -8.607 1.00 92.56 105 GLY A C 1
ATOM 832 O O . GLY A 1 105 ? 23.165 -12.064 -8.582 1.00 92.56 105 GLY A O 1
ATOM 833 N N . GLU A 1 106 ? 23.499 -10.140 -7.507 1.00 94.25 106 GLU A N 1
ATOM 834 C CA . GLU A 1 106 ? 22.989 -10.605 -6.219 1.00 94.25 106 GLU A CA 1
ATOM 835 C C . GLU A 1 106 ? 21.482 -10.361 -6.107 1.00 94.25 106 GLU A C 1
ATOM 837 O O . GLU A 1 106 ? 20.949 -9.357 -6.587 1.00 94.25 106 GLU A O 1
ATOM 842 N N . THR A 1 107 ? 20.775 -11.262 -5.423 1.00 95.62 107 THR A N 1
ATOM 843 C CA . THR A 1 107 ? 19.343 -11.084 -5.163 1.00 95.62 107 THR A CA 1
ATOM 844 C C . THR A 1 107 ? 19.107 -9.923 -4.201 1.00 95.62 107 THR A C 1
ATOM 846 O O . THR A 1 107 ? 19.522 -9.954 -3.043 1.00 95.62 107 THR A O 1
ATOM 849 N N . GLN A 1 108 ? 18.351 -8.935 -4.662 1.00 95.69 108 GLN A N 1
ATOM 850 C CA . GLN A 1 108 ? 17.864 -7.804 -3.891 1.00 95.69 108 GLN A CA 1
ATOM 851 C C . GLN A 1 108 ? 16.340 -7.867 -3.777 1.00 95.69 108 GLN A C 1
ATOM 853 O O . GLN A 1 108 ? 15.638 -8.159 -4.746 1.00 95.69 108 GLN A O 1
ATOM 858 N N . TYR A 1 109 ? 15.822 -7.556 -2.590 1.00 97.50 109 TYR A N 1
ATOM 859 C CA . TYR A 1 109 ? 14.386 -7.504 -2.332 1.00 97.50 109 TYR A CA 1
ATOM 860 C C . TYR A 1 109 ? 13.893 -6.061 -2.232 1.00 97.50 109 TYR A C 1
ATOM 862 O O . TYR A 1 109 ? 14.516 -5.222 -1.586 1.00 97.50 109 TYR A O 1
ATOM 870 N N . SER A 1 110 ? 12.738 -5.799 -2.833 1.00 97.06 110 SER A N 1
ATOM 871 C CA . SER A 1 110 ? 11.999 -4.539 -2.757 1.00 97.06 110 SER A CA 1
ATOM 872 C C . SER A 1 110 ? 10.585 -4.794 -2.245 1.00 97.06 110 SER A C 1
ATOM 874 O O . SER A 1 110 ? 10.016 -5.856 -2.489 1.00 97.06 110 SER A O 1
ATOM 876 N N . VAL A 1 111 ? 9.994 -3.817 -1.556 1.00 97.88 111 VAL A N 1
ATOM 877 C CA . VAL A 1 111 ? 8.646 -3.941 -0.979 1.00 97.88 111 VAL A CA 1
ATOM 878 C C . VAL A 1 111 ? 7.650 -3.063 -1.728 1.00 97.88 111 VAL A C 1
ATOM 880 O O . VAL A 1 111 ? 7.860 -1.864 -1.911 1.00 97.88 111 VAL A O 1
ATOM 883 N N . ASN A 1 112 ? 6.516 -3.647 -2.105 1.00 97.00 112 ASN A N 1
ATOM 884 C CA . ASN A 1 112 ? 5.354 -2.930 -2.604 1.00 97.00 112 ASN A CA 1
ATOM 885 C C . ASN A 1 112 ? 4.589 -2.289 -1.433 1.00 97.00 112 ASN A C 1
ATOM 887 O O . ASN A 1 112 ? 3.660 -2.869 -0.868 1.00 97.00 112 ASN A O 1
ATOM 891 N N . TYR A 1 113 ? 4.953 -1.056 -1.081 1.00 96.50 113 TYR A N 1
ATOM 892 C CA . TYR A 1 113 ? 4.280 -0.317 -0.008 1.00 96.50 113 TYR A CA 1
ATOM 893 C C . TYR A 1 113 ? 2.796 -0.023 -0.294 1.00 96.50 113 TYR A C 1
ATOM 895 O O . TYR A 1 113 ? 2.022 0.110 0.653 1.00 96.50 113 TYR A O 1
ATOM 903 N N . GLN A 1 114 ? 2.351 0.012 -1.561 1.00 95.88 114 GLN A N 1
ATOM 904 C CA . GLN A 1 114 ? 0.918 0.138 -1.875 1.00 95.88 114 GLN A CA 1
ATOM 905 C C . GLN A 1 114 ? 0.138 -1.103 -1.427 1.00 95.88 114 GLN A C 1
ATOM 907 O O . GLN A 1 114 ? -0.962 -0.972 -0.889 1.00 95.88 114 GLN A O 1
ATOM 912 N N . TYR A 1 115 ? 0.722 -2.297 -1.587 1.00 97.12 115 TYR A N 1
ATOM 913 C CA . TYR A 1 115 ? 0.142 -3.541 -1.080 1.00 97.12 115 TYR A CA 1
ATOM 914 C C . TYR A 1 115 ? -0.045 -3.466 0.441 1.00 97.12 115 TYR A C 1
ATOM 916 O O . TYR A 1 115 ? -1.143 -3.706 0.947 1.00 97.12 115 TYR A O 1
ATOM 924 N N . LEU A 1 116 ? 1.012 -3.079 1.168 1.00 97.69 116 LEU A N 1
AT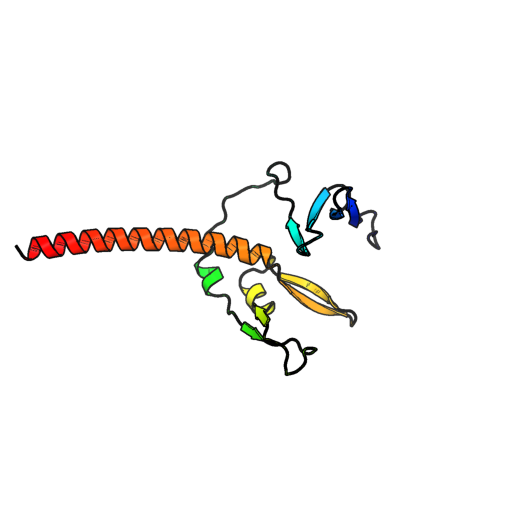OM 925 C CA . LEU A 1 116 ? 0.963 -2.943 2.627 1.00 97.69 116 LEU A CA 1
ATOM 926 C C . LEU A 1 116 ? -0.068 -1.899 3.068 1.00 97.69 116 LEU A C 1
ATOM 928 O O . LEU A 1 116 ? -0.808 -2.137 4.022 1.00 97.69 116 LEU A O 1
ATOM 932 N N . GLY A 1 117 ? -0.173 -0.777 2.352 1.00 97.19 117 GLY A N 1
ATOM 933 C CA . GLY A 1 117 ? -1.187 0.245 2.607 1.00 97.19 117 GLY A CA 1
ATOM 934 C C . GLY A 1 117 ? -2.621 -0.290 2.506 1.00 97.19 117 GLY A C 1
ATOM 935 O O . GLY A 1 117 ? -3.422 -0.072 3.414 1.00 97.19 117 GLY A O 1
ATOM 936 N N . VAL A 1 118 ? -2.947 -1.050 1.453 1.00 97.62 118 VAL A N 1
ATOM 937 C CA . VAL A 1 118 ? -4.286 -1.652 1.286 1.00 97.62 118 VAL A CA 1
ATOM 938 C C . VAL A 1 118 ? -4.562 -2.725 2.346 1.00 97.62 118 VAL A C 1
ATOM 940 O O . VAL A 1 118 ? -5.654 -2.752 2.916 1.00 97.62 118 VAL A O 1
ATOM 943 N N . ALA A 1 119 ? -3.579 -3.571 2.670 1.00 98.12 119 ALA A N 1
ATOM 944 C CA . ALA A 1 119 ? -3.716 -4.558 3.743 1.00 98.12 119 ALA A CA 1
ATOM 945 C C . ALA A 1 119 ? -3.970 -3.885 5.106 1.00 98.12 119 ALA A C 1
ATOM 947 O O . ALA A 1 119 ? -4.827 -4.322 5.876 1.00 98.12 119 ALA A O 1
ATOM 948 N N . THR A 1 120 ? -3.280 -2.773 5.373 1.00 98.12 120 THR A N 1
ATOM 949 C CA . THR A 1 120 ? -3.437 -1.981 6.601 1.00 98.12 120 THR A CA 1
ATOM 950 C C . THR A 1 120 ? -4.815 -1.327 6.670 1.00 98.12 120 THR A C 1
ATOM 952 O O . THR A 1 120 ? -5.438 -1.336 7.726 1.00 98.12 120 THR A O 1
ATOM 955 N N . MET A 1 121 ? -5.350 -0.833 5.549 1.00 98.50 121 MET A N 1
ATOM 956 C CA . MET A 1 121 ? -6.717 -0.301 5.486 1.00 98.50 121 MET A CA 1
ATOM 957 C C . MET A 1 121 ? -7.757 -1.342 5.926 1.00 98.50 121 MET A C 1
ATOM 959 O O . MET A 1 121 ? -8.637 -1.027 6.726 1.00 98.50 121 MET A O 1
ATOM 963 N N . LYS A 1 122 ? -7.636 -2.593 5.459 1.00 98.50 122 LYS A N 1
ATOM 964 C CA . LYS A 1 122 ? -8.523 -3.691 5.876 1.00 98.50 122 LYS A CA 1
ATOM 965 C C . LYS A 1 122 ? -8.336 -4.049 7.358 1.00 98.50 122 LYS A C 1
ATOM 967 O O . LYS A 1 122 ? -9.322 -4.218 8.070 1.00 98.50 122 LYS A O 1
ATOM 972 N N . ALA A 1 123 ? -7.097 -4.068 7.850 1.00 98.56 123 ALA A N 1
ATOM 973 C CA . ALA A 1 123 ? -6.816 -4.257 9.274 1.00 98.56 123 ALA A CA 1
ATOM 974 C C . ALA A 1 123 ? -7.457 -3.168 10.160 1.00 98.56 123 ALA A C 1
ATOM 976 O O . ALA A 1 123 ? -8.009 -3.484 11.210 1.00 98.56 123 ALA A O 1
ATOM 977 N N . VAL A 1 124 ? -7.437 -1.901 9.731 1.00 98.69 124 VAL A N 1
ATOM 978 C CA . VAL A 1 124 ? -8.076 -0.789 10.460 1.00 98.69 124 VAL A CA 1
ATOM 979 C C . VAL A 1 124 ? -9.601 -0.925 10.467 1.00 98.69 124 VAL A C 1
ATOM 981 O O . VAL A 1 124 ? -10.222 -0.681 11.497 1.00 98.69 124 VAL A O 1
ATOM 984 N N . GLN A 1 125 ? -10.212 -1.360 9.360 1.00 98.69 125 GLN A N 1
ATOM 985 C CA . GLN A 1 125 ? -11.653 -1.655 9.318 1.00 98.69 125 GLN A CA 1
ATOM 986 C C . GLN A 1 125 ? -12.032 -2.750 10.326 1.00 98.69 125 GLN A C 1
ATOM 988 O O . GLN A 1 125 ? -12.954 -2.564 11.113 1.00 98.69 125 GLN A O 1
ATOM 993 N N . GLU A 1 126 ? -11.278 -3.852 10.361 1.00 98.69 126 GLU A N 1
ATOM 994 C CA . GLU A 1 126 ? -11.478 -4.939 11.335 1.00 98.69 126 GLU A CA 1
ATOM 995 C C . GLU A 1 126 ? -11.280 -4.470 12.778 1.00 98.69 126 GLU A C 1
ATOM 997 O O . GLU A 1 126 ? -12.034 -4.841 13.675 1.00 98.69 126 GLU A O 1
ATOM 1002 N N . GLN A 1 127 ? -10.269 -3.634 13.016 1.00 98.69 127 GLN A N 1
ATOM 1003 C CA . GLN A 1 127 ? -10.028 -3.060 14.333 1.00 98.69 127 GLN A CA 1
ATOM 1004 C C . GLN A 1 127 ? -11.190 -2.159 14.776 1.00 98.69 127 GLN A C 1
ATOM 1006 O O . GLN A 1 127 ? -11.569 -2.193 15.946 1.00 98.69 127 GLN A O 1
ATOM 1011 N N . GLN A 1 128 ? -11.782 -1.387 13.860 1.00 98.69 128 GLN A N 1
ATOM 1012 C CA . GLN A 1 128 ? -12.941 -0.548 14.159 1.00 98.69 128 GLN A CA 1
ATOM 1013 C C . GLN A 1 128 ? -14.166 -1.395 14.539 1.00 98.69 128 GLN A C 1
ATOM 1015 O O . GLN A 1 128 ? -14.812 -1.101 15.543 1.00 98.69 128 GLN A O 1
ATOM 1020 N N . GLU A 1 129 ? -14.425 -2.491 13.819 1.00 98.56 129 GLU A N 1
ATOM 1021 C CA . GLU A 1 129 ? -15.491 -3.449 14.157 1.00 98.56 129 GLU A CA 1
ATOM 1022 C C . GLU A 1 129 ? -15.316 -4.022 15.578 1.00 98.56 129 GLU A C 1
ATOM 1024 O O . GLU A 1 129 ? -16.275 -4.085 16.351 1.00 98.56 129 GLU A O 1
ATOM 1029 N N . GLN A 1 130 ? -14.084 -4.379 15.965 1.00 98.56 130 GLN A N 1
ATOM 1030 C CA . GLN A 1 130 ? -13.784 -4.860 17.321 1.00 98.56 130 GLN A CA 1
ATOM 1031 C C . GLN A 1 130 ? -14.004 -3.780 18.388 1.00 98.56 130 GLN A C 1
ATOM 1033 O O . GLN A 1 130 ? -14.545 -4.068 19.455 1.00 98.56 130 GLN A O 1
ATOM 1038 N N . ILE A 1 131 ? -13.606 -2.534 18.114 1.00 98.75 131 ILE A N 1
ATOM 1039 C CA . ILE A 1 131 ? -13.800 -1.408 19.038 1.00 98.75 131 ILE A CA 1
ATOM 1040 C C . ILE A 1 131 ? -15.289 -1.148 19.273 1.00 98.75 131 ILE A C 1
ATOM 1042 O O . ILE A 1 131 ? -15.698 -0.921 20.413 1.00 98.75 131 ILE A O 1
ATOM 1046 N N . ASP A 1 132 ? -16.104 -1.187 18.222 1.00 98.75 132 ASP A N 1
ATOM 1047 C CA . ASP A 1 132 ? -17.538 -0.931 18.337 1.00 98.75 132 ASP A CA 1
ATOM 1048 C C . ASP A 1 132 ? -18.252 -2.048 19.110 1.00 98.75 132 ASP A C 1
ATOM 1050 O O . ASP A 1 132 ? -19.059 -1.754 19.997 1.00 98.75 132 ASP A O 1
ATOM 1054 N N . ALA A 1 133 ? -17.870 -3.311 18.884 1.00 98.62 133 ALA A N 1
ATOM 1055 C CA . ALA A 1 133 ? -18.355 -4.442 19.675 1.00 98.62 133 ALA A CA 1
ATOM 1056 C C . ALA A 1 133 ? -17.999 -4.297 21.167 1.00 98.62 133 ALA A C 1
ATOM 1058 O O . ALA A 1 133 ? -18.871 -4.393 22.033 1.00 98.62 133 ALA A O 1
ATOM 1059 N N . LEU A 1 134 ? -16.738 -3.970 21.476 1.00 98.69 134 LEU A N 1
ATOM 1060 C CA . LEU A 1 134 ? -16.276 -3.762 22.854 1.00 98.69 134 LEU A CA 1
ATOM 1061 C C . LEU A 1 134 ? -16.980 -2.583 23.540 1.00 98.69 134 LEU A C 1
ATOM 1063 O O . LEU A 1 134 ? -17.219 -2.617 24.750 1.00 98.69 134 LEU A O 1
ATOM 1067 N N . ARG A 1 135 ? -17.314 -1.521 22.799 1.00 98.50 135 ARG A N 1
ATOM 1068 C CA . ARG A 1 135 ? -18.078 -0.378 23.325 1.00 98.50 135 ARG A CA 1
ATOM 1069 C C . ARG A 1 135 ? -19.512 -0.764 23.659 1.00 98.50 135 ARG A C 1
ATOM 1071 O O . ARG A 1 135 ? -20.009 -0.348 24.705 1.00 98.50 135 ARG A O 1
ATOM 1078 N N . GLN A 1 136 ? -20.154 -1.552 22.801 1.00 98.50 136 GLN A N 1
ATOM 1079 C CA . GLN A 1 136 ? -21.510 -2.038 23.034 1.00 98.50 136 GLN A CA 1
ATOM 1080 C C . GLN A 1 136 ? -21.569 -2.950 24.265 1.00 98.50 136 GLN A C 1
ATOM 1082 O O . GLN A 1 136 ? -22.426 -2.758 25.127 1.00 98.50 136 GLN A O 1
ATOM 1087 N N . GLU A 1 137 ? -20.625 -3.884 24.388 1.00 98.38 137 GLU A N 1
ATOM 1088 C CA . GLU A 1 137 ? -20.514 -4.760 25.557 1.00 98.38 137 GLU A CA 1
ATOM 1089 C C . GLU A 1 137 ? -20.279 -3.952 26.839 1.00 98.38 137 GLU A C 1
ATOM 1091 O O . GLU A 1 137 ? -20.996 -4.120 27.824 1.00 98.38 137 GLU A O 1
ATOM 1096 N N . ASN A 1 138 ? -19.348 -2.993 26.815 1.00 98.44 138 ASN A N 1
ATOM 1097 C CA . ASN A 1 138 ? -19.111 -2.108 27.956 1.00 98.44 138 ASN A CA 1
ATOM 1098 C C . ASN A 1 138 ? -20.354 -1.305 28.358 1.00 98.44 138 ASN A C 1
ATOM 1100 O O . ASN A 1 138 ? -20.584 -1.092 29.547 1.00 98.44 138 ASN A O 1
ATOM 1104 N N . ALA A 1 139 ? -21.144 -0.825 27.395 1.00 98.19 139 ALA A N 1
ATOM 1105 C CA . ALA A 1 139 ? -22.376 -0.101 27.687 1.00 98.19 139 ALA A CA 1
ATOM 1106 C C . ALA A 1 139 ? -23.412 -1.009 28.370 1.00 98.19 139 ALA A C 1
ATOM 1108 O O . ALA A 1 139 ? -24.009 -0.604 29.367 1.00 98.19 139 ALA A O 1
ATOM 1109 N N . ALA A 1 140 ? -23.571 -2.245 27.886 1.00 97.88 140 ALA A N 1
ATOM 1110 C CA . ALA A 1 140 ? -24.467 -3.231 28.485 1.00 97.88 140 ALA A CA 1
ATOM 1111 C C . ALA A 1 140 ? -24.035 -3.611 29.912 1.00 97.88 140 ALA A C 1
ATOM 1113 O O . ALA A 1 140 ? -24.858 -3.606 30.827 1.00 97.88 140 ALA A O 1
ATOM 1114 N N . LEU A 1 141 ? -22.740 -3.861 30.125 1.00 98.00 141 LEU A N 1
ATOM 1115 C CA . LEU A 1 141 ? -22.190 -4.171 31.448 1.00 98.00 141 LEU A CA 1
ATOM 1116 C C . LEU A 1 141 ? -22.379 -3.013 32.437 1.00 98.00 141 LEU A C 1
ATOM 1118 O O . LEU A 1 141 ? -22.736 -3.236 33.591 1.00 98.00 141 LEU A O 1
ATOM 1122 N N . LYS A 1 142 ? -22.187 -1.764 31.991 1.00 97.12 142 LYS A N 1
ATOM 1123 C CA . LYS A 1 142 ? -22.433 -0.580 32.830 1.00 97.12 142 LYS A CA 1
ATOM 1124 C C . LYS A 1 142 ? -23.903 -0.443 33.218 1.00 97.12 142 LYS A C 1
ATOM 1126 O O . LYS A 1 142 ? -24.178 -0.121 34.367 1.00 97.12 142 LYS A O 1
ATOM 1131 N N . ALA A 1 143 ? -24.829 -0.703 32.294 1.00 96.94 143 ALA A N 1
ATOM 1132 C CA . ALA A 1 143 ? -26.259 -0.670 32.594 1.00 96.94 143 ALA A CA 1
ATOM 1133 C C . ALA A 1 143 ? -26.634 -1.715 33.661 1.00 96.94 143 ALA A C 1
ATOM 1135 O O . ALA A 1 143 ? -27.246 -1.364 34.665 1.00 96.94 143 ALA A O 1
ATOM 1136 N N . GLN A 1 144 ? -26.170 -2.960 33.504 1.00 96.56 144 GLN A N 1
ATOM 1137 C CA . GLN A 1 144 ? -26.396 -4.030 34.487 1.00 96.56 144 GLN A CA 1
ATOM 1138 C C . GLN A 1 144 ? -25.812 -3.693 35.866 1.00 96.56 144 GLN A C 1
ATOM 1140 O O . GLN A 1 144 ? -26.415 -3.986 36.896 1.00 96.56 144 GLN A O 1
ATOM 1145 N N . PHE A 1 145 ? -24.635 -3.066 35.906 1.00 96.38 145 PHE A N 1
ATOM 1146 C CA . PHE A 1 145 ? -24.000 -2.677 37.163 1.00 96.38 145 PHE A CA 1
ATOM 1147 C C . PHE A 1 145 ? -24.786 -1.600 37.922 1.00 96.38 145 PHE A C 1
ATOM 1149 O O . PHE A 1 145 ? -24.863 -1.655 39.148 1.00 96.38 145 PHE A O 1
ATOM 1156 N N . GLU A 1 146 ? -25.377 -0.635 37.216 1.00 96.12 146 GLU A N 1
ATOM 1157 C CA . GLU A 1 146 ? -26.218 0.391 37.841 1.00 96.12 146 GLU A CA 1
ATOM 1158 C C . GLU A 1 146 ? -27.587 -0.162 38.269 1.00 96.12 146 GLU A C 1
ATOM 1160 O O . GLU A 1 146 ? -28.107 0.255 39.300 1.00 96.12 146 GLU A O 1
ATOM 1165 N N . GLU A 1 147 ? -28.143 -1.149 37.560 1.00 95.06 147 GLU A N 1
ATOM 1166 C CA . GLU A 1 147 ? -29.341 -1.872 38.013 1.00 95.06 147 GLU A CA 1
ATOM 1167 C C . GLU A 1 147 ? -29.102 -2.626 39.328 1.00 95.06 147 GLU A C 1
ATOM 1169 O O . GLU A 1 147 ? -29.945 -2.571 40.213 1.00 95.06 147 GLU A O 1
ATOM 1174 N N . LEU A 1 148 ? -27.943 -3.276 39.495 1.00 94.12 148 LEU A N 1
ATOM 1175 C CA . LEU A 1 148 ? -27.607 -4.042 40.707 1.00 94.12 148 LEU A CA 1
ATOM 1176 C C . LEU A 1 148 ? -27.323 -3.183 41.950 1.00 94.12 148 LEU A C 1
ATOM 1178 O O . LEU A 1 148 ? -27.265 -3.716 43.059 1.00 94.12 148 LEU A O 1
ATOM 1182 N N . LYS A 1 149 ? -27.071 -1.882 41.779 1.00 89.69 149 LYS A N 1
ATOM 1183 C CA . LYS A 1 149 ? -26.830 -0.949 42.891 1.00 89.69 149 LYS A CA 1
ATOM 1184 C C . LYS A 1 149 ? -28.106 -0.354 43.482 1.00 89.69 149 LYS A C 1
ATOM 1186 O O . LYS A 1 149 ? -28.029 0.203 44.579 1.00 89.69 149 LYS A O 1
ATOM 1191 N N . ASN A 1 150 ? -29.214 -0.409 42.745 1.00 65.12 150 ASN A N 1
ATOM 1192 C CA . ASN A 1 150 ? -30.526 0.064 43.186 1.00 65.12 150 ASN A CA 1
ATOM 1193 C C . ASN A 1 150 ? -31.307 -1.067 43.860 1.00 65.12 150 ASN A C 1
ATOM 1195 O O . ASN A 1 150 ? -32.099 -0.742 44.772 1.00 65.12 150 ASN A O 1
#

Sequence (150 aa):
MEHSANSNHWDFYVNSSGVLTLYYNTVGKGTFDNTTGAYTATSDRRLKKDISVLNSQLDKVRRIPLYQFHYLDNESSAPYSIGVMAQDVLNIYPDAVVSSENKEGETQYSVNYQYLGVATMKAVQEQQEQIDALRQENAALKAQFEELKN

Secondary structure (DSSP, 8-state):
-B-TTSS-BEEEEE-TTS-EEEEETTEEEEEE-TTT--EEE---GGG--S--PPPP-HHHHHTS--EEE--TTS-TTSPPEEE--HHHHHTT-GGGEEEEE-TTS-EEEEE-HHHHHHHHHHHHHHHHHHHHHHHHHHHHHHHHHHHTT-

pLDDT: mean 96.15, std 3.64, range [65.12, 98.75]

Radius of gyration: 22.8 Å; chains: 1; bounding box: 57×33×71 Å

Foldseek 3Di:
DADPPDRWDWDWDQDPVRWIWIDTVPRTQFIQDPPPRDTDGDDDPVPDDPDDDDDQQQVLLVQFDKDWADDPPDDPPDGTDIDGDLVSCCVRPVVQKDWDQDPVRDIDIDGNVVVSVVSVVRSVVVVVVVVVVVVVVVVVVVVVVVVVVD